Protein AF-A0A3A8JT58-F1 (afdb_monomer)

Secondary structure (DSSP, 8-state):
-HHHHHHHHHHHHHHHHHHTT--------S-HHHHHHHHHHHHHHTT-------SS-HHHHHHHHHHHHHHHS-HHHHHHHHHHHHHHHH-TT-----TT--HHHHHHHHHTSPPPTTS-HHHHHHHHHHHHHS--PPPPPP-

Foldseek 3Di:
DVVLVVVLVVVVVQVVCVVVVHDDDDDDDDDPVVVVVSVVVSCVVVVHDDDDDPDDPVVSVVVSVVVSCVVVDLVLVVLLVVQQVLVCVVPVVDRDDLAQDALVVLLVVLVPDDDRPPDDPVSNVVSSVSNSPDDRDHPDDDD

pLDDT: mean 82.98, std 10.64, range [29.56, 93.5]

Nearest PDB structures (foldseek):
  6reu-assembly1_P  TM=4.084E-01  e=9.290E+00  Polytomella sp. Pringsheim 198.80

Mean predicted aligned error: 9.13 Å

Structure (mmCIF, N/CA/C/O backbone):
data_AF-A0A3A8JT58-F1
#
_entry.id   AF-A0A3A8JT58-F1
#
loop_
_atom_site.group_PDB
_atom_site.id
_atom_site.type_symbol
_atom_site.label_atom_id
_atom_site.label_alt_id
_atom_site.label_comp_id
_atom_site.label_asym_id
_atom_site.label_entity_id
_atom_site.label_seq_id
_atom_site.pdbx_PDB_ins_code
_atom_site.Cartn_x
_atom_site.Cartn_y
_atom_site.Cartn_z
_atom_site.occupancy
_atom_site.B_iso_or_equiv
_atom_site.auth_seq_id
_atom_site.auth_comp_id
_atom_site.auth_asym_id
_atom_site.auth_atom_id
_atom_site.pdbx_PDB_model_num
ATOM 1 N N . MET A 1 1 ? 25.220 -11.031 -21.948 1.00 60.66 1 MET A N 1
ATOM 2 C CA . MET A 1 1 ? 25.732 -11.942 -20.892 1.00 60.66 1 MET A CA 1
ATOM 3 C C . MET A 1 1 ? 26.554 -11.193 -19.844 1.00 60.66 1 MET A C 1
ATOM 5 O O . MET A 1 1 ? 26.038 -11.021 -18.755 1.00 60.66 1 MET A O 1
ATOM 9 N N . ALA A 1 2 ? 27.770 -10.694 -20.124 1.00 68.75 2 ALA A N 1
ATOM 10 C CA . ALA A 1 2 ? 28.556 -9.965 -19.107 1.00 68.75 2 ALA A CA 1
ATOM 11 C C . ALA A 1 2 ? 27.937 -8.610 -18.689 1.00 68.75 2 ALA A C 1
ATOM 13 O O . ALA A 1 2 ? 27.949 -8.268 -17.509 1.00 68.75 2 ALA A O 1
ATOM 14 N N . GLY A 1 3 ? 27.344 -7.871 -19.637 1.00 75.19 3 GLY A N 1
ATOM 15 C CA . GLY A 1 3 ? 26.648 -6.604 -19.358 1.00 75.19 3 GLY A CA 1
ATOM 16 C C . GLY A 1 3 ? 25.407 -6.778 -18.476 1.00 75.19 3 GLY A C 1
ATOM 17 O O . GLY A 1 3 ? 25.242 -6.061 -17.496 1.00 75.19 3 GLY A O 1
ATOM 18 N N . ASP A 1 4 ? 24.582 -7.788 -18.758 1.00 79.69 4 ASP A N 1
ATOM 19 C CA . ASP A 1 4 ? 23.414 -8.146 -17.947 1.00 79.69 4 ASP A CA 1
ATOM 20 C C . ASP A 1 4 ? 23.760 -8.429 -16.482 1.00 79.69 4 ASP A C 1
ATOM 22 O O . ASP A 1 4 ? 23.027 -8.017 -15.588 1.00 79.69 4 ASP A O 1
ATOM 26 N N . VAL A 1 5 ? 24.859 -9.149 -16.232 1.00 83.44 5 VAL A N 1
ATOM 27 C CA . VAL A 1 5 ? 25.296 -9.494 -14.870 1.00 83.44 5 VAL A CA 1
ATOM 28 C C . VAL A 1 5 ? 25.694 -8.229 -14.113 1.00 83.44 5 VAL A C 1
ATOM 30 O O . VAL A 1 5 ? 25.220 -8.012 -13.002 1.00 83.44 5 VAL A O 1
ATOM 33 N N . ALA A 1 6 ? 26.467 -7.342 -14.746 1.00 86.06 6 ALA A N 1
ATOM 34 C CA . ALA A 1 6 ? 26.850 -6.067 -14.145 1.00 86.06 6 ALA A CA 1
ATOM 35 C C . ALA A 1 6 ? 25.635 -5.179 -13.813 1.00 86.06 6 ALA A C 1
ATOM 37 O O . ALA A 1 6 ? 25.618 -4.516 -12.775 1.00 86.06 6 ALA A O 1
ATOM 38 N N . LEU A 1 7 ? 24.601 -5.186 -14.662 1.00 86.44 7 LEU A N 1
ATOM 39 C CA . LEU A 1 7 ? 23.363 -4.445 -14.412 1.00 86.44 7 LEU A CA 1
ATOM 40 C C . LEU A 1 7 ? 22.545 -5.049 -13.259 1.00 86.44 7 LEU A C 1
ATOM 42 O O . LEU A 1 7 ? 22.047 -4.308 -12.412 1.00 86.44 7 LEU A O 1
ATOM 46 N N . LEU A 1 8 ? 22.450 -6.379 -13.169 1.00 87.81 8 LEU A N 1
ATOM 47 C CA . LEU A 1 8 ? 21.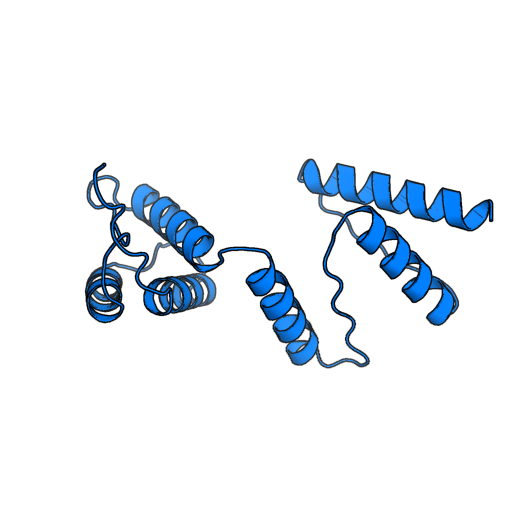803 -7.050 -12.036 1.00 87.81 8 LEU A CA 1
ATOM 48 C C . LEU A 1 8 ? 22.520 -6.758 -10.707 1.00 87.81 8 LEU A C 1
ATOM 50 O O . LEU A 1 8 ? 21.858 -6.491 -9.703 1.00 87.81 8 LEU A O 1
ATOM 54 N N . ASP A 1 9 ? 23.854 -6.736 -10.703 1.00 90.06 9 ASP A N 1
ATOM 55 C CA . ASP A 1 9 ? 24.652 -6.392 -9.520 1.00 90.06 9 ASP A CA 1
ATOM 56 C C . ASP A 1 9 ? 24.476 -4.918 -9.112 1.00 90.06 9 ASP A C 1
ATOM 58 O O . ASP A 1 9 ? 24.478 -4.576 -7.922 1.00 90.06 9 ASP A O 1
ATOM 62 N N . ALA A 1 10 ? 24.305 -4.020 -10.088 1.00 88.88 10 ALA A N 1
ATOM 63 C CA . ALA A 1 10 ? 23.993 -2.618 -9.826 1.00 88.88 10 ALA A CA 1
ATOM 64 C C . ALA A 1 10 ? 22.614 -2.465 -9.159 1.00 88.88 10 ALA A C 1
ATOM 66 O O . ALA A 1 10 ? 22.496 -1.737 -8.167 1.00 88.88 10 ALA A O 1
ATOM 67 N N . LEU A 1 11 ? 21.603 -3.202 -9.634 1.00 89.81 11 LEU A N 1
ATOM 68 C CA . LEU A 1 11 ? 20.273 -3.250 -9.016 1.00 89.81 11 LEU A CA 1
ATOM 69 C C . LEU A 1 11 ? 20.321 -3.837 -7.594 1.00 89.81 11 LEU A C 1
ATOM 71 O O . LEU A 1 11 ? 19.703 -3.291 -6.679 1.00 89.81 11 LEU A O 1
ATOM 75 N N . ASP A 1 12 ? 21.124 -4.878 -7.353 1.00 91.56 12 ASP A N 1
ATOM 76 C CA . ASP A 1 12 ? 21.323 -5.434 -6.004 1.00 91.56 12 ASP A CA 1
ATOM 77 C C . ASP A 1 12 ? 21.947 -4.418 -5.047 1.00 91.56 12 ASP A C 1
ATOM 79 O O . ASP A 1 12 ? 21.506 -4.253 -3.903 1.00 91.56 12 ASP A O 1
ATOM 83 N N . ARG A 1 13 ? 22.954 -3.682 -5.524 1.00 91.12 13 ARG A N 1
ATOM 84 C CA . ARG A 1 13 ? 23.577 -2.603 -4.757 1.00 91.12 13 ARG A CA 1
ATOM 85 C C . ARG A 1 13 ? 22.565 -1.509 -4.426 1.00 91.12 13 ARG A C 1
ATOM 87 O O . ARG A 1 13 ? 22.552 -1.027 -3.293 1.00 91.12 13 ARG A O 1
ATOM 94 N N . GLN A 1 14 ? 21.723 -1.124 -5.382 1.00 90.62 14 GLN A N 1
ATOM 95 C CA . GLN A 1 14 ? 20.672 -0.134 -5.162 1.00 90.62 14 GLN A CA 1
ATOM 96 C C . GLN A 1 14 ? 19.662 -0.621 -4.113 1.00 90.62 14 GLN A C 1
ATOM 98 O O . GLN A 1 14 ? 19.341 0.117 -3.180 1.00 90.62 14 GLN A O 1
ATOM 103 N N . ALA A 1 15 ? 19.194 -1.865 -4.218 1.00 89.88 15 ALA A N 1
ATOM 104 C CA . ALA A 1 15 ? 18.241 -2.432 -3.271 1.00 89.88 15 ALA A CA 1
ATOM 105 C C . ALA A 1 15 ? 18.810 -2.526 -1.851 1.00 89.88 15 ALA A C 1
ATOM 107 O O . ALA A 1 15 ? 18.096 -2.240 -0.888 1.00 89.88 15 ALA A O 1
ATOM 108 N N . ARG A 1 16 ? 20.100 -2.854 -1.707 1.00 91.81 16 ARG A N 1
ATOM 109 C CA . ARG A 1 16 ? 20.789 -2.816 -0.410 1.00 91.81 16 ARG A CA 1
ATOM 110 C C . ARG A 1 16 ? 20.794 -1.407 0.184 1.00 91.81 16 ARG A C 1
ATOM 112 O O . ARG A 1 16 ? 20.356 -1.233 1.315 1.00 91.81 16 ARG A O 1
ATOM 119 N N . ARG A 1 17 ? 21.180 -0.396 -0.599 1.00 93.00 17 ARG A N 1
ATOM 120 C CA . ARG A 1 17 ? 21.171 1.008 -0.147 1.00 93.00 17 ARG A CA 1
ATOM 121 C C . ARG A 1 17 ? 19.777 1.476 0.270 1.00 93.00 17 ARG A C 1
ATOM 123 O O . ARG A 1 17 ? 19.636 2.168 1.272 1.00 93.00 17 ARG A O 1
ATOM 130 N N . ARG A 1 18 ? 18.733 1.058 -0.452 1.00 89.31 18 ARG A N 1
ATOM 131 C CA . ARG A 1 18 ? 17.344 1.362 -0.080 1.00 89.31 18 ARG A CA 1
ATOM 132 C C . ARG A 1 18 ? 16.969 0.764 1.277 1.00 89.31 18 ARG A C 1
ATOM 134 O O . ARG A 1 18 ? 16.328 1.441 2.072 1.00 89.31 18 ARG A O 1
ATOM 141 N N . LYS A 1 19 ? 17.383 -0.477 1.560 1.00 88.94 19 LYS A N 1
ATOM 142 C CA . LYS A 1 19 ? 17.174 -1.120 2.874 1.00 88.94 19 LYS A CA 1
ATOM 143 C C . LYS A 1 19 ? 17.907 -0.392 4.005 1.00 88.94 19 LYS A C 1
ATOM 145 O O . LYS A 1 19 ? 17.418 -0.380 5.125 1.00 88.94 19 LYS A O 1
ATOM 150 N N . GLU A 1 20 ? 19.028 0.254 3.701 1.00 93.50 20 GLU A N 1
ATOM 151 C CA . GLU A 1 20 ? 19.789 1.102 4.631 1.00 93.50 20 GLU A CA 1
ATOM 152 C C . GLU A 1 20 ? 19.166 2.503 4.821 1.00 93.50 20 GLU A C 1
ATOM 154 O O . GLU A 1 20 ? 19.743 3.351 5.495 1.00 93.50 20 GLU A O 1
ATOM 159 N N . GLY A 1 21 ? 17.995 2.776 4.230 1.00 87.94 21 GLY A N 1
ATOM 160 C CA . GLY A 1 21 ? 17.315 4.071 4.330 1.00 87.94 21 GLY A CA 1
ATOM 161 C C . GLY A 1 21 ? 17.896 5.154 3.418 1.00 87.94 21 GLY A C 1
ATOM 162 O O . GLY A 1 21 ? 17.521 6.320 3.525 1.00 87.94 21 GLY A O 1
ATOM 163 N N . ILE A 1 22 ? 18.796 4.794 2.500 1.00 87.56 22 ILE A N 1
ATOM 164 C CA . ILE A 1 22 ? 19.375 5.732 1.542 1.00 87.56 22 ILE A CA 1
ATOM 165 C C . ILE A 1 22 ? 18.391 5.913 0.382 1.00 87.56 22 ILE A C 1
ATOM 167 O O . ILE A 1 22 ? 18.017 4.947 -0.292 1.00 87.56 22 ILE A O 1
ATOM 171 N N . ALA A 1 23 ? 17.995 7.161 0.120 1.00 83.19 23 ALA A N 1
ATOM 172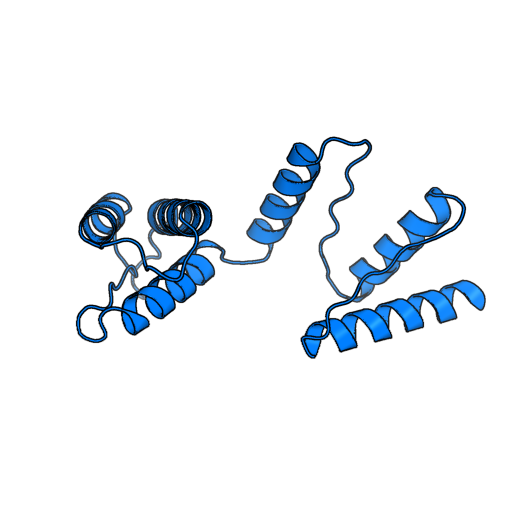 C CA . ALA A 1 23 ? 17.181 7.504 -1.042 1.00 83.19 23 ALA A CA 1
ATOM 173 C C . ALA A 1 23 ? 17.896 7.066 -2.332 1.00 83.19 23 ALA A C 1
ATOM 175 O O . ALA A 1 23 ? 19.063 7.389 -2.559 1.00 83.19 23 ALA A O 1
ATOM 176 N N . THR A 1 24 ? 17.205 6.293 -3.169 1.00 85.81 24 THR A N 1
ATOM 177 C CA . THR A 1 24 ? 17.770 5.718 -4.395 1.00 85.81 24 THR A CA 1
ATOM 178 C C . THR A 1 24 ? 16.828 5.938 -5.569 1.00 85.81 24 THR A C 1
ATOM 180 O O . THR A 1 24 ? 15.646 5.618 -5.485 1.00 85.81 24 THR A O 1
ATOM 183 N N . LEU A 1 25 ? 17.379 6.414 -6.684 1.00 83.25 25 LEU A N 1
ATOM 184 C CA . LEU A 1 25 ? 16.726 6.474 -7.989 1.00 83.25 25 LEU A CA 1
ATOM 185 C C . LEU A 1 25 ? 17.504 5.568 -8.945 1.00 83.25 25 LEU A C 1
ATOM 187 O O . LEU A 1 25 ? 18.735 5.518 -8.890 1.00 83.25 25 LEU A O 1
ATOM 191 N N . SER A 1 26 ? 16.809 4.827 -9.800 1.00 82.12 26 SER A N 1
ATOM 192 C CA . SER A 1 26 ? 17.453 4.131 -10.912 1.00 82.12 26 SER A CA 1
ATOM 193 C C . SER A 1 26 ? 16.666 4.343 -12.178 1.00 82.12 26 SER A C 1
ATOM 195 O O . SER A 1 26 ? 15.442 4.274 -12.174 1.00 82.12 26 SER A O 1
ATOM 197 N N . VAL A 1 27 ? 17.416 4.647 -13.226 1.00 81.19 27 VAL A N 1
ATOM 198 C CA . VAL A 1 27 ? 16.931 4.937 -14.564 1.00 81.19 27 VAL A CA 1
ATOM 199 C C . VAL A 1 27 ? 17.622 3.938 -15.472 1.00 81.19 27 VAL A C 1
ATOM 201 O O . VAL A 1 27 ? 18.835 3.747 -15.359 1.00 81.19 27 VAL A O 1
ATOM 204 N N . LEU A 1 28 ? 16.850 3.272 -16.323 1.00 77.12 28 LEU A N 1
ATOM 205 C CA . LEU A 1 28 ? 17.414 2.510 -17.423 1.00 77.12 28 LEU A CA 1
ATOM 206 C C . LEU A 1 28 ? 17.429 3.384 -18.666 1.00 77.12 28 LEU A C 1
ATOM 208 O O . LEU A 1 28 ? 16.450 4.059 -18.971 1.00 77.12 28 LEU A O 1
ATOM 212 N N . GLU A 1 29 ? 18.549 3.341 -19.369 1.00 80.31 29 GLU A N 1
ATOM 213 C CA . GLU A 1 29 ? 18.737 4.006 -20.646 1.00 80.31 29 GLU A CA 1
ATOM 214 C C . GLU A 1 29 ? 19.032 2.935 -21.698 1.00 80.31 29 GLU A C 1
ATOM 216 O O . GLU A 1 29 ? 19.916 2.097 -21.506 1.00 80.31 29 GLU A O 1
ATOM 221 N N . GLY A 1 30 ? 18.263 2.931 -22.787 1.00 79.69 30 GLY A N 1
ATOM 222 C CA . GLY A 1 30 ? 18.385 1.951 -23.863 1.00 79.69 30 GLY A CA 1
ATOM 223 C C . GLY A 1 30 ? 17.033 1.543 -24.455 1.00 79.69 30 GLY A C 1
ATOM 224 O O . GLY A 1 30 ? 16.017 2.174 -24.163 1.00 79.69 30 GLY A O 1
ATOM 225 N N . PRO A 1 31 ? 17.007 0.494 -25.297 1.00 79.50 31 PRO A N 1
ATOM 226 C CA . PRO A 1 31 ? 15.766 -0.062 -25.830 1.00 79.50 31 PRO A CA 1
ATOM 227 C C . PRO A 1 31 ? 14.840 -0.513 -24.692 1.00 79.50 31 PRO A C 1
ATOM 229 O O . PRO A 1 31 ? 15.281 -1.270 -23.824 1.00 79.50 31 PRO A O 1
ATOM 232 N N . ALA A 1 32 ? 13.580 -0.066 -24.713 1.00 72.06 32 ALA A N 1
ATOM 233 C CA . ALA A 1 32 ? 12.595 -0.331 -23.657 1.00 72.06 32 ALA A CA 1
ATOM 234 C C . ALA A 1 32 ? 12.489 -1.832 -23.327 1.00 72.06 32 ALA A C 1
ATOM 236 O O . ALA A 1 32 ? 12.721 -2.229 -22.185 1.00 72.06 32 ALA A O 1
ATOM 237 N N . ASP A 1 33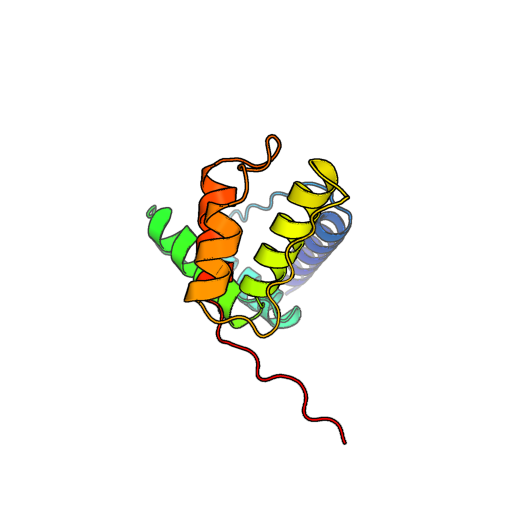 ? 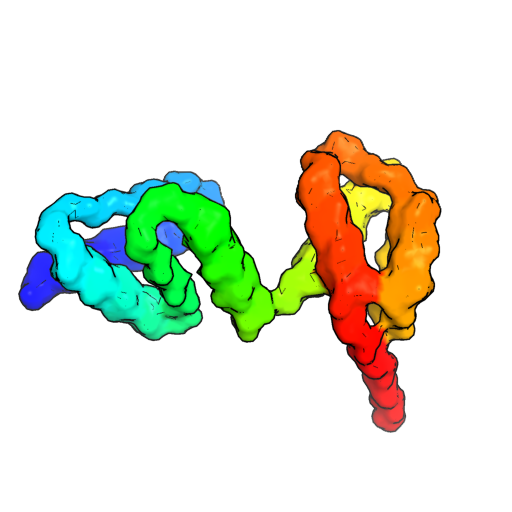12.331 -2.668 -24.357 1.00 79.19 33 ASP A N 1
ATOM 238 C CA . ASP A 1 33 ? 12.162 -4.121 -24.230 1.00 79.19 33 ASP A CA 1
ATOM 239 C C . ASP A 1 33 ? 13.301 -4.803 -23.446 1.00 79.19 33 ASP A C 1
ATOM 241 O O . ASP A 1 33 ? 13.087 -5.747 -22.682 1.00 79.19 33 ASP A O 1
ATOM 245 N N . ALA A 1 34 ? 14.538 -4.320 -23.609 1.00 79.50 34 ALA A N 1
ATOM 246 C CA . ALA A 1 34 ? 15.698 -4.869 -22.910 1.00 79.50 34 ALA A CA 1
ATOM 247 C C . ALA A 1 34 ? 15.704 -4.486 -21.422 1.00 79.50 34 ALA A C 1
ATOM 249 O O . ALA A 1 34 ? 16.151 -5.269 -20.576 1.00 79.50 34 ALA A O 1
ATOM 250 N N . GLY A 1 35 ? 15.207 -3.291 -21.098 1.00 79.69 35 GLY A N 1
ATOM 251 C CA . GLY A 1 35 ? 15.094 -2.816 -19.727 1.00 79.69 35 GLY A CA 1
ATOM 252 C C . GLY A 1 35 ? 14.002 -3.536 -18.942 1.00 79.69 35 GLY A C 1
ATOM 253 O O . GLY A 1 35 ? 14.246 -3.961 -17.809 1.00 79.69 35 GLY A O 1
ATOM 254 N N . ASP A 1 36 ? 12.848 -3.755 -19.566 1.00 81.12 36 ASP A N 1
ATOM 255 C CA . ASP A 1 36 ? 11.708 -4.427 -18.937 1.00 81.12 36 ASP A CA 1
ATOM 256 C C . ASP A 1 36 ? 12.055 -5.873 -18.568 1.00 81.12 36 ASP A C 1
ATOM 258 O O . ASP A 1 36 ? 11.873 -6.304 -17.424 1.00 81.12 36 ASP A O 1
ATOM 262 N N . MET A 1 37 ? 12.688 -6.606 -19.492 1.00 85.00 37 MET A N 1
ATOM 263 C CA . MET A 1 37 ? 13.164 -7.968 -19.235 1.00 85.00 37 MET A CA 1
ATOM 264 C C . MET A 1 37 ? 14.184 -8.038 -18.090 1.00 85.00 37 MET A C 1
ATOM 266 O O . MET A 1 37 ? 14.178 -8.994 -17.304 1.00 85.00 37 MET A O 1
ATOM 270 N N . LEU A 1 38 ? 15.077 -7.050 -17.986 1.00 87.06 38 LEU A N 1
ATOM 271 C CA . LEU A 1 38 ? 16.080 -6.989 -16.926 1.00 87.06 38 LEU A CA 1
ATOM 272 C C . LEU A 1 38 ? 15.429 -6.774 -15.551 1.00 87.06 38 LEU A C 1
ATOM 274 O O . LEU A 1 38 ? 15.759 -7.504 -14.610 1.00 87.06 38 LEU A O 1
ATOM 278 N N . TRP A 1 39 ? 14.501 -5.817 -15.430 1.00 86.75 39 TRP A N 1
ATOM 279 C CA . TRP A 1 39 ? 13.773 -5.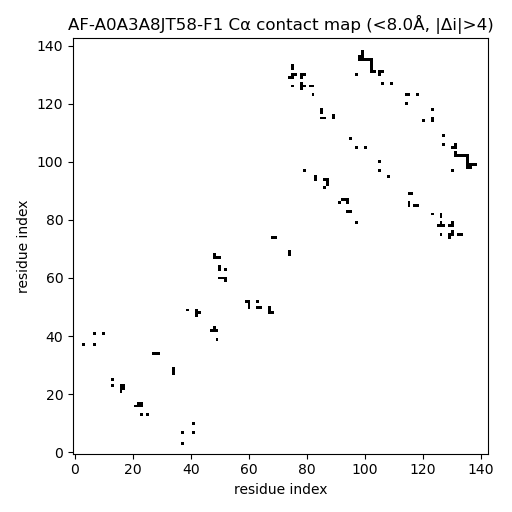559 -14.182 1.00 86.75 39 TRP A CA 1
ATOM 280 C C . TRP A 1 39 ? 12.902 -6.736 -13.775 1.00 86.75 39 TRP A C 1
ATOM 282 O O . TRP A 1 39 ? 12.939 -7.128 -12.609 1.00 86.75 39 TRP A O 1
ATOM 292 N N . ALA A 1 40 ? 12.173 -7.336 -14.718 1.00 86.81 40 ALA A N 1
ATOM 293 C CA . ALA A 1 40 ? 11.343 -8.504 -14.450 1.00 86.81 40 ALA A CA 1
ATOM 294 C C . ALA A 1 40 ? 12.185 -9.669 -13.903 1.00 86.81 40 ALA A C 1
ATOM 296 O O . ALA A 1 40 ? 11.851 -10.251 -12.870 1.00 86.81 40 ALA A O 1
ATOM 297 N N . ARG A 1 41 ? 13.336 -9.959 -14.530 1.00 89.00 41 ARG A N 1
ATOM 298 C CA . ARG A 1 41 ? 14.296 -10.968 -14.046 1.00 89.00 41 ARG A CA 1
ATOM 299 C C . ARG A 1 41 ? 14.821 -10.649 -12.649 1.00 89.00 41 ARG A C 1
ATOM 301 O O . ARG A 1 41 ? 14.887 -11.536 -11.797 1.00 89.00 41 ARG A O 1
ATOM 308 N N . TRP A 1 42 ? 15.233 -9.404 -12.421 1.00 91.44 42 TRP A N 1
ATOM 309 C CA . TRP A 1 42 ? 15.762 -8.982 -11.129 1.00 91.44 42 TRP A CA 1
ATOM 310 C C . TRP A 1 42 ? 14.702 -9.098 -10.027 1.00 91.44 42 TRP A C 1
ATOM 312 O O . TRP A 1 42 ? 14.967 -9.684 -8.979 1.00 91.44 42 TRP A O 1
ATOM 322 N N . ALA A 1 43 ? 13.489 -8.609 -10.280 1.00 89.56 43 ALA A N 1
ATOM 323 C CA . ALA A 1 43 ? 12.382 -8.656 -9.338 1.00 89.56 43 ALA A CA 1
ATOM 324 C C . ALA A 1 43 ? 11.963 -10.093 -9.011 1.00 89.56 43 ALA A C 1
ATOM 326 O O . ALA A 1 43 ? 11.822 -10.426 -7.835 1.00 89.56 43 ALA A O 1
ATOM 327 N N . ALA A 1 44 ? 11.868 -10.966 -10.021 1.00 88.50 44 ALA A N 1
ATOM 328 C CA . ALA A 1 44 ? 11.581 -12.385 -9.828 1.00 88.50 44 ALA A CA 1
ATOM 329 C C . ALA A 1 44 ? 12.619 -13.060 -8.914 1.00 88.50 44 ALA A C 1
ATOM 331 O O . ALA A 1 44 ? 12.248 -13.787 -7.994 1.00 88.50 44 ALA A O 1
ATOM 332 N N . ARG A 1 45 ? 13.916 -12.761 -9.096 1.00 90.56 45 ARG A N 1
ATOM 333 C CA . ARG A 1 45 ? 14.998 -13.281 -8.238 1.00 90.56 45 ARG A CA 1
ATOM 334 C C . ARG A 1 45 ? 14.855 -12.860 -6.771 1.00 90.56 45 ARG A C 1
ATOM 336 O O . ARG A 1 45 ? 15.281 -13.596 -5.887 1.00 90.56 45 ARG A O 1
ATOM 343 N N . HIS A 1 46 ? 14.268 -11.693 -6.512 1.00 87.38 46 HIS A N 1
ATOM 344 C CA . HIS A 1 46 ? 14.061 -11.151 -5.164 1.00 87.38 46 HIS A CA 1
ATOM 345 C C . HIS A 1 46 ? 12.647 -11.376 -4.614 1.00 87.38 46 HIS A C 1
ATOM 347 O O . HIS A 1 46 ? 12.338 -10.876 -3.534 1.00 87.38 46 HIS A O 1
ATOM 353 N N . GLY A 1 47 ? 11.787 -12.107 -5.334 1.00 85.19 47 GLY A N 1
ATOM 354 C CA . GLY A 1 47 ? 10.393 -12.327 -4.938 1.00 85.19 47 GLY A CA 1
ATOM 355 C C . GLY A 1 47 ? 9.577 -11.033 -4.852 1.00 85.19 47 GLY A C 1
ATOM 356 O O . GLY A 1 47 ? 8.670 -10.926 -4.030 1.00 85.19 47 GLY A O 1
ATOM 357 N N . LEU A 1 48 ? 9.929 -10.024 -5.652 1.00 84.06 48 LEU A N 1
ATOM 358 C CA . LEU A 1 48 ? 9.257 -8.729 -5.667 1.00 84.06 48 LEU A CA 1
ATOM 359 C C . LEU A 1 48 ? 8.121 -8.730 -6.691 1.00 84.06 48 LEU A C 1
ATOM 361 O O . LEU A 1 48 ? 8.293 -9.181 -7.822 1.00 84.06 48 LEU A O 1
ATOM 365 N N . ALA A 1 49 ? 6.977 -8.165 -6.306 1.00 81.50 49 ALA A N 1
ATOM 366 C CA . ALA A 1 49 ? 5.901 -7.874 -7.242 1.00 81.50 49 ALA A CA 1
ATOM 367 C C . ALA A 1 49 ? 6.284 -6.674 -8.122 1.00 81.50 49 ALA A C 1
ATOM 369 O O . ALA A 1 49 ? 6.731 -5.642 -7.614 1.00 81.50 49 ALA A O 1
ATOM 370 N N . VAL A 1 50 ? 6.084 -6.809 -9.432 1.00 81.81 50 VAL A N 1
ATOM 371 C CA . VAL A 1 50 ? 6.265 -5.732 -10.413 1.00 81.81 50 VAL A CA 1
ATOM 372 C C . VAL A 1 50 ? 4.898 -5.330 -10.934 1.00 81.81 50 VAL A C 1
ATOM 374 O O . VAL A 1 50 ? 4.075 -6.185 -11.254 1.00 81.81 50 VAL A O 1
ATOM 377 N N . VAL A 1 51 ? 4.665 -4.025 -11.010 1.00 81.50 51 VAL A N 1
ATOM 378 C CA . VAL A 1 51 ? 3.500 -3.455 -11.678 1.00 81.50 51 VAL A CA 1
ATOM 379 C C . VAL A 1 51 ? 4.024 -2.653 -12.849 1.00 81.50 51 VAL A C 1
ATOM 381 O O . VAL A 1 51 ? 4.703 -1.647 -12.658 1.00 81.50 51 VAL A O 1
ATOM 384 N N . GLU A 1 52 ? 3.724 -3.134 -14.044 1.00 78.94 52 GLU A N 1
ATOM 385 C CA . GLU A 1 52 ? 4.005 -2.436 -15.286 1.00 78.94 52 GLU A CA 1
ATOM 386 C C . GLU A 1 52 ? 2.746 -1.681 -15.705 1.00 78.94 52 GLU A C 1
ATOM 388 O O . GLU A 1 52 ? 1.651 -2.247 -15.730 1.00 78.94 52 GLU A O 1
ATOM 393 N N . VAL A 1 53 ? 2.893 -0.392 -15.996 1.00 77.75 53 VAL A N 1
ATOM 394 C CA . VAL A 1 53 ? 1.821 0.425 -16.561 1.00 77.75 53 VAL A CA 1
ATOM 395 C C . VAL A 1 53 ? 2.369 1.120 -17.789 1.00 77.75 53 VAL A C 1
ATOM 397 O O . VAL A 1 53 ? 3.336 1.872 -17.708 1.00 77.75 53 VAL A O 1
ATOM 400 N N . SER A 1 54 ? 1.747 0.849 -18.932 1.00 72.19 54 SER A N 1
ATOM 401 C CA . SER A 1 54 ? 2.063 1.502 -20.195 1.00 72.19 54 SER A CA 1
ATOM 402 C C . SER A 1 54 ? 1.363 2.862 -20.277 1.00 72.19 54 SER A C 1
ATOM 404 O O . SER A 1 54 ? 0.139 2.928 -20.143 1.00 72.19 54 SER A O 1
ATOM 406 N N . GLY A 1 55 ? 2.117 3.926 -20.562 1.00 71.06 55 GLY A N 1
ATOM 407 C CA . GLY A 1 55 ? 1.593 5.285 -20.750 1.00 71.06 55 GLY A CA 1
ATOM 408 C C . GLY A 1 55 ? 1.747 6.195 -19.527 1.00 71.06 55 GLY A C 1
ATOM 409 O O . GLY A 1 55 ? 2.338 5.823 -18.519 1.00 71.06 55 GLY A O 1
ATOM 410 N N . GLU A 1 56 ? 1.223 7.417 -19.627 1.00 78.44 56 GLU A N 1
ATOM 411 C CA . GLU A 1 56 ? 1.407 8.479 -18.620 1.00 78.44 56 GLU A CA 1
ATOM 412 C C . GLU A 1 56 ? 0.295 8.522 -17.550 1.00 78.44 56 GLU A C 1
ATOM 414 O O . GLU A 1 56 ? 0.189 9.488 -16.793 1.00 78.44 56 GLU A O 1
ATOM 419 N N . ASP A 1 57 ? -0.549 7.485 -17.453 1.00 84.50 57 ASP A N 1
ATOM 420 C CA . ASP A 1 57 ? -1.604 7.427 -16.435 1.00 84.50 57 ASP A CA 1
ATOM 421 C C . ASP A 1 57 ? -1.031 7.056 -15.057 1.00 84.50 57 ASP A C 1
ATOM 423 O O . ASP A 1 57 ? -0.987 5.897 -14.628 1.00 84.50 57 ASP A O 1
ATOM 427 N N . LEU A 1 58 ? -0.609 8.093 -14.334 1.00 82.00 58 LEU A N 1
ATOM 428 C CA . LEU A 1 58 ? -0.097 7.990 -12.970 1.00 82.00 58 LEU A CA 1
ATOM 429 C C . LEU A 1 58 ? -1.121 7.402 -11.987 1.00 82.00 58 LEU A C 1
ATOM 431 O O . LEU A 1 58 ? -0.723 6.789 -10.995 1.00 82.00 58 LEU A O 1
ATOM 435 N N . ASN A 1 59 ? -2.425 7.566 -12.236 1.00 84.31 59 ASN A N 1
ATOM 436 C CA . ASN A 1 59 ? -3.462 7.016 -11.366 1.00 84.31 59 ASN A CA 1
ATOM 437 C C . ASN A 1 59 ? -3.542 5.496 -11.538 1.00 84.31 59 ASN A C 1
ATOM 439 O O . ASN A 1 59 ? -3.495 4.760 -10.550 1.00 84.31 59 ASN A O 1
ATOM 443 N N . ALA A 1 60 ? -3.552 5.017 -12.783 1.00 83.94 60 ALA A N 1
ATOM 444 C CA . ALA A 1 60 ? -3.481 3.589 -13.074 1.00 83.94 60 ALA A CA 1
ATOM 445 C C . ALA A 1 60 ? -2.220 2.943 -12.470 1.00 83.94 60 ALA A C 1
ATOM 447 O O . ALA A 1 60 ? -2.316 1.883 -11.845 1.00 83.94 60 ALA A O 1
ATOM 448 N N . ALA A 1 61 ? -1.063 3.612 -12.571 1.00 84.12 61 ALA A N 1
ATOM 449 C CA . ALA A 1 61 ? 0.187 3.167 -11.951 1.00 84.12 61 ALA A CA 1
ATOM 450 C C . ALA A 1 61 ? 0.093 3.077 -10.423 1.00 84.12 61 ALA A C 1
ATOM 452 O O . ALA A 1 61 ? 0.409 2.036 -9.840 1.00 84.12 61 ALA A O 1
ATOM 453 N N . ALA A 1 62 ? -0.400 4.131 -9.767 1.00 84.50 62 ALA A N 1
ATOM 454 C CA . ALA A 1 62 ? -0.571 4.155 -8.318 1.00 84.50 62 ALA A CA 1
ATOM 455 C C . ALA A 1 62 ? -1.551 3.073 -7.832 1.00 84.50 62 ALA A C 1
ATOM 457 O O . ALA A 1 62 ? -1.284 2.392 -6.839 1.00 84.50 62 ALA A O 1
ATOM 458 N N . LEU A 1 63 ? -2.664 2.875 -8.542 1.00 85.31 63 LEU A N 1
ATOM 459 C CA . LEU A 1 63 ? -3.679 1.883 -8.193 1.00 85.31 63 LEU A CA 1
ATOM 460 C C . LEU A 1 63 ? -3.169 0.449 -8.386 1.00 85.31 63 LEU A C 1
ATOM 462 O O . LEU A 1 63 ? -3.402 -0.409 -7.533 1.00 85.31 63 LEU A O 1
ATOM 466 N N . GLY A 1 64 ? -2.462 0.186 -9.488 1.00 87.12 64 GLY A N 1
ATOM 467 C CA . GLY A 1 64 ? -1.816 -1.101 -9.737 1.00 87.12 64 GLY A CA 1
ATOM 468 C C . GLY A 1 64 ? -0.797 -1.426 -8.646 1.00 87.12 64 GLY A C 1
ATOM 469 O O . GLY A 1 64 ? -0.852 -2.506 -8.053 1.00 87.12 64 GLY A O 1
ATOM 470 N N . TRP A 1 65 ? 0.062 -0.461 -8.307 1.00 86.56 65 TRP A N 1
ATOM 471 C CA . TRP A 1 65 ? 1.029 -0.584 -7.218 1.00 86.56 65 TRP A CA 1
ATOM 472 C C . TRP A 1 65 ? 0.355 -0.873 -5.871 1.00 86.56 65 TRP A C 1
ATOM 474 O O . TRP A 1 65 ? 0.744 -1.817 -5.181 1.00 86.56 65 TRP A O 1
ATOM 484 N N . ALA A 1 66 ? -0.698 -0.130 -5.518 1.00 85.19 66 ALA A N 1
ATOM 485 C CA . ALA A 1 66 ? -1.431 -0.331 -4.270 1.00 85.19 66 ALA A CA 1
ATOM 486 C C . ALA A 1 66 ? -2.057 -1.735 -4.180 1.00 85.19 66 ALA A C 1
ATOM 488 O O . ALA A 1 66 ? -1.998 -2.371 -3.127 1.00 85.19 66 ALA A O 1
ATOM 489 N N . ARG A 1 67 ? -2.610 -2.252 -5.286 1.00 86.25 67 ARG A N 1
ATOM 490 C CA . ARG A 1 67 ? -3.166 -3.616 -5.353 1.00 86.25 67 ARG A CA 1
ATOM 491 C C . ARG A 1 67 ? -2.092 -4.687 -5.190 1.00 86.25 67 ARG A C 1
ATOM 493 O O . ARG A 1 67 ? -2.290 -5.622 -4.421 1.00 86.25 67 ARG A O 1
ATOM 500 N N . ALA A 1 68 ? -0.959 -4.543 -5.878 1.00 86.75 68 ALA A N 1
ATOM 501 C CA . ALA A 1 68 ? 0.158 -5.475 -5.743 1.00 86.75 68 ALA A CA 1
ATOM 502 C C . ALA A 1 68 ? 0.706 -5.494 -4.309 1.00 86.75 68 ALA A C 1
ATOM 504 O O . ALA A 1 68 ? 0.997 -6.561 -3.770 1.00 86.75 68 ALA A O 1
ATOM 505 N N . LEU A 1 69 ? 0.779 -4.328 -3.661 1.00 86.44 69 LEU A N 1
ATOM 506 C CA . LEU A 1 69 ? 1.186 -4.228 -2.264 1.00 86.44 69 LEU A CA 1
ATOM 507 C C . LEU A 1 69 ? 0.177 -4.913 -1.327 1.00 86.44 69 LEU A C 1
ATOM 509 O O . LEU A 1 69 ? 0.586 -5.670 -0.451 1.00 86.44 69 LEU A O 1
ATOM 513 N N . ALA A 1 70 ? -1.125 -4.704 -1.543 1.00 86.19 70 ALA A N 1
ATOM 514 C CA . ALA A 1 70 ? -2.189 -5.325 -0.750 1.00 86.19 70 ALA A CA 1
ATOM 515 C C . ALA A 1 70 ? -2.226 -6.859 -0.866 1.00 86.19 70 ALA A C 1
ATOM 517 O O . ALA A 1 70 ? -2.648 -7.533 0.069 1.00 86.19 70 ALA A O 1
ATOM 518 N N . ALA A 1 71 ? -1.771 -7.423 -1.989 1.00 86.69 71 ALA A N 1
ATOM 519 C CA . ALA A 1 71 ? -1.724 -8.871 -2.189 1.00 86.69 71 ALA A CA 1
ATOM 520 C C . ALA A 1 71 ? -0.634 -9.563 -1.351 1.00 86.69 71 ALA A C 1
ATOM 522 O O . ALA A 1 71 ? -0.782 -10.729 -0.991 1.00 86.69 71 ALA A O 1
ATOM 523 N N . GLY A 1 72 ? 0.464 -8.861 -1.053 1.00 84.25 72 GLY A N 1
ATOM 524 C CA . GLY A 1 72 ? 1.608 -9.413 -0.319 1.00 84.25 72 GLY A CA 1
ATOM 525 C C . GLY A 1 72 ? 1.747 -8.918 1.121 1.00 84.25 72 GLY A C 1
ATOM 526 O O . GLY A 1 72 ? 2.634 -9.382 1.837 1.00 84.25 72 GLY A O 1
ATOM 527 N N . ARG A 1 73 ? 0.925 -7.952 1.547 1.00 86.44 73 ARG A N 1
ATOM 528 C CA . ARG A 1 73 ? 1.087 -7.261 2.826 1.00 86.44 73 ARG A CA 1
ATOM 529 C C . ARG A 1 73 ? -0.258 -6.908 3.448 1.00 86.44 73 ARG A C 1
ATOM 531 O O . ARG A 1 73 ? -1.170 -6.442 2.773 1.00 86.44 73 ARG A O 1
ATOM 538 N N . ASP A 1 74 ? -0.352 -7.075 4.763 1.00 88.62 74 ASP A N 1
ATOM 539 C CA . ASP A 1 74 ? -1.521 -6.668 5.537 1.00 88.62 74 ASP A CA 1
ATOM 540 C C . ASP A 1 74 ? -1.521 -5.147 5.761 1.00 88.62 74 ASP A C 1
ATOM 542 O O . ASP A 1 74 ? -1.083 -4.635 6.793 1.00 88.62 74 ASP A O 1
ATOM 546 N N . LEU A 1 75 ? -2.041 -4.419 4.771 1.00 88.75 75 LEU A N 1
ATOM 547 C CA . LEU A 1 75 ? -2.135 -2.957 4.819 1.00 88.75 75 LEU A CA 1
ATOM 548 C C . LEU A 1 75 ? -3.023 -2.452 5.959 1.00 88.75 75 LEU A C 1
ATOM 550 O O . LEU A 1 75 ? -2.827 -1.338 6.443 1.00 88.75 75 LEU A O 1
ATOM 554 N N . GLY A 1 76 ? -3.988 -3.260 6.408 1.00 89.44 76 GLY A N 1
ATOM 555 C CA . GLY A 1 76 ? -4.793 -2.942 7.582 1.00 89.44 76 GLY A CA 1
ATOM 556 C C . GLY A 1 76 ? -3.945 -2.927 8.853 1.00 89.44 76 GLY A C 1
ATOM 557 O O . GLY A 1 76 ? -4.137 -2.058 9.699 1.00 89.44 76 GLY A O 1
ATOM 558 N N . ALA A 1 77 ? -2.997 -3.860 8.983 1.00 87.38 77 ALA A N 1
ATOM 559 C CA . ALA A 1 77 ? -2.120 -3.962 10.153 1.00 87.38 77 ALA A CA 1
ATOM 560 C C . ALA A 1 77 ? -1.106 -2.821 10.157 1.00 87.38 77 ALA A C 1
ATOM 562 O O . ALA A 1 77 ? -0.865 -2.213 11.197 1.00 87.38 77 ALA A O 1
ATOM 563 N N . ASP A 1 78 ? -0.559 -2.484 8.988 1.00 90.12 78 ASP A N 1
ATOM 564 C CA . ASP A 1 78 ? 0.324 -1.327 8.842 1.00 90.12 78 ASP A CA 1
ATOM 565 C C . ASP A 1 78 ? -0.399 -0.018 9.179 1.00 90.12 78 ASP A C 1
ATOM 567 O O . ASP A 1 78 ? 0.146 0.834 9.885 1.00 90.12 78 ASP A O 1
ATOM 571 N N . ALA A 1 79 ? -1.639 0.139 8.703 1.00 91.25 79 ALA A N 1
ATOM 572 C CA . ALA A 1 79 ? -2.468 1.298 9.003 1.00 91.25 79 ALA A CA 1
ATOM 573 C C . ALA A 1 79 ? -2.759 1.412 10.503 1.00 91.25 79 ALA A C 1
ATOM 575 O O . ALA A 1 79 ? -2.638 2.502 11.063 1.00 91.25 79 ALA A O 1
ATOM 576 N N . GLU A 1 80 ? -3.097 0.302 11.162 1.00 89.75 80 GLU A N 1
ATOM 577 C CA . GLU A 1 80 ? -3.296 0.243 12.611 1.00 89.75 80 GLU A CA 1
ATOM 578 C C . GLU A 1 80 ? -2.014 0.585 13.377 1.00 89.75 80 GLU A C 1
ATOM 580 O O . GLU A 1 80 ? -2.066 1.403 14.296 1.00 89.75 80 GLU A O 1
ATOM 585 N N . ALA A 1 81 ? -0.860 0.045 12.981 1.00 89.44 81 ALA A N 1
ATOM 586 C CA . ALA A 1 81 ? 0.425 0.350 13.606 1.00 89.44 81 ALA A CA 1
ATOM 587 C C . ALA A 1 81 ? 0.789 1.839 13.468 1.00 89.44 81 ALA A C 1
ATOM 589 O O . ALA A 1 81 ? 1.175 2.476 14.451 1.00 89.44 81 ALA A O 1
ATOM 590 N N . LEU A 1 82 ? 0.611 2.420 12.276 1.00 89.38 82 LEU A N 1
ATOM 591 C CA . LEU A 1 82 ? 0.880 3.836 12.019 1.00 89.38 82 LEU A CA 1
ATOM 592 C C . LEU A 1 82 ? -0.085 4.753 12.780 1.00 89.38 82 LEU A C 1
ATOM 594 O O . LEU A 1 82 ? 0.348 5.747 13.371 1.00 89.38 82 LEU A O 1
ATOM 598 N N . ALA A 1 83 ? -1.378 4.420 12.791 1.00 87.00 83 ALA A N 1
ATOM 599 C CA . ALA A 1 83 ? -2.396 5.139 13.548 1.00 87.00 83 ALA A CA 1
ATOM 600 C C . ALA A 1 83 ? -2.072 5.116 15.044 1.00 87.00 83 ALA A C 1
ATOM 602 O O . ALA A 1 83 ?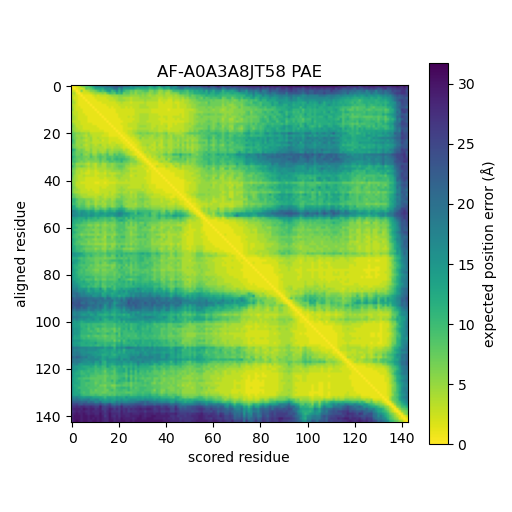 -2.004 6.161 15.684 1.00 87.00 83 ALA A O 1
ATOM 603 N N . THR A 1 84 ? -1.796 3.928 15.575 1.00 86.75 84 THR A N 1
ATOM 604 C CA . THR A 1 84 ? -1.446 3.689 16.975 1.00 86.75 84 THR A CA 1
ATOM 605 C C . THR A 1 84 ? -0.189 4.453 17.384 1.00 86.75 84 THR A C 1
ATOM 607 O O . THR A 1 84 ? -0.208 5.155 18.391 1.00 86.75 84 THR A O 1
ATOM 610 N N . PHE A 1 85 ? 0.880 4.391 16.584 1.00 86.81 85 PHE A N 1
ATOM 611 C CA . PHE A 1 85 ? 2.108 5.159 16.812 1.00 86.81 85 PHE A CA 1
ATOM 612 C C . PHE A 1 85 ? 1.837 6.669 16.845 1.00 86.81 85 PHE A C 1
ATOM 614 O O . PHE A 1 85 ? 2.261 7.372 17.764 1.00 86.81 85 PHE A O 1
ATOM 621 N N . SER A 1 86 ? 1.092 7.165 15.856 1.00 85.38 86 SER A N 1
ATOM 622 C CA . SER A 1 86 ? 0.816 8.597 15.702 1.00 85.38 86 SER A CA 1
ATOM 623 C C . SER A 1 86 ? -0.094 9.138 16.807 1.00 85.38 86 SER A C 1
ATOM 625 O O . SER A 1 86 ? 0.101 10.260 17.275 1.00 85.38 86 SER A O 1
ATOM 627 N N . LEU A 1 87 ? -1.064 8.337 17.254 1.00 82.62 87 LEU A N 1
ATOM 628 C CA . LEU A 1 87 ? -1.959 8.661 18.364 1.00 82.62 87 LEU A CA 1
ATOM 629 C C . LEU A 1 87 ? -1.255 8.556 19.717 1.00 82.62 87 LEU A C 1
ATOM 631 O O . LEU A 1 87 ? -1.444 9.437 20.549 1.00 82.62 87 LEU A O 1
ATOM 635 N N . ALA A 1 88 ? -0.405 7.547 19.937 1.00 81.94 88 ALA A N 1
ATOM 636 C CA . ALA A 1 88 ? 0.367 7.409 21.173 1.00 81.94 88 ALA A CA 1
ATOM 637 C C . ALA A 1 88 ? 1.306 8.604 21.395 1.00 81.94 88 ALA A C 1
ATOM 639 O O . ALA A 1 88 ? 1.438 9.083 22.519 1.00 81.94 88 ALA A O 1
ATOM 640 N N . ALA A 1 89 ? 1.898 9.136 20.321 1.00 77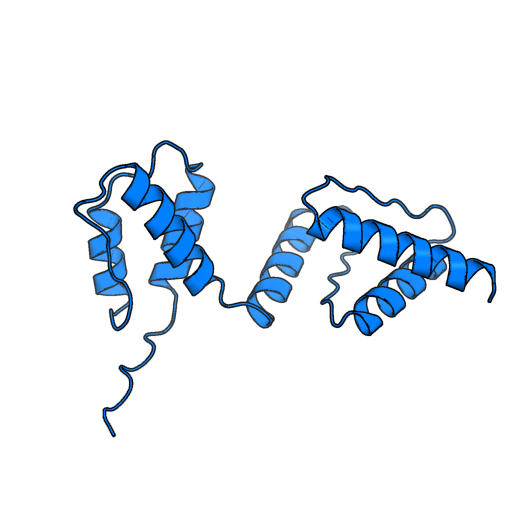.94 89 ALA A N 1
ATOM 641 C CA . ALA A 1 89 ? 2.699 10.356 20.381 1.00 77.94 89 ALA A CA 1
ATOM 642 C C . ALA A 1 89 ? 1.881 11.598 20.793 1.00 77.94 89 ALA A C 1
ATOM 644 O O . ALA A 1 89 ? 2.438 12.528 21.374 1.00 77.94 89 ALA A O 1
ATOM 645 N N . ALA A 1 90 ? 0.577 11.624 20.498 1.00 74.94 90 ALA A N 1
ATOM 646 C CA . ALA A 1 90 ? -0.321 12.725 20.842 1.00 74.94 90 ALA A CA 1
ATOM 647 C C . ALA A 1 90 ? -1.006 12.544 22.212 1.00 74.94 90 ALA A C 1
ATOM 649 O O . ALA A 1 90 ? -1.231 13.523 22.920 1.00 74.94 90 ALA A O 1
ATOM 650 N N . ASN A 1 91 ? -1.343 11.308 22.597 1.00 71.81 91 ASN A N 1
ATOM 651 C CA . ASN A 1 91 ? -2.030 10.976 23.844 1.00 71.81 91 ASN A CA 1
ATOM 652 C C . ASN A 1 91 ? -1.690 9.541 24.314 1.00 71.81 91 ASN A C 1
ATOM 654 O O . ASN A 1 91 ? -2.416 8.593 24.007 1.00 71.81 91 ASN A O 1
ATOM 658 N N . PRO A 1 92 ? -0.630 9.364 25.124 1.00 72.19 92 PRO A N 1
ATOM 659 C CA . PRO A 1 92 ? -0.154 8.043 25.550 1.00 72.19 92 PRO A CA 1
ATOM 660 C C . PRO A 1 92 ? -1.153 7.236 26.394 1.00 72.19 92 PRO A C 1
ATOM 662 O O . PRO A 1 92 ? -0.988 6.032 26.557 1.00 72.19 92 PRO A O 1
ATOM 665 N N . ARG A 1 93 ? -2.170 7.888 26.977 1.00 71.12 93 ARG A N 1
ATOM 666 C CA . ARG A 1 93 ? -3.131 7.249 27.895 1.00 71.12 93 ARG A CA 1
ATOM 667 C C . ARG A 1 93 ? -4.309 6.582 27.183 1.00 71.12 93 ARG A C 1
ATOM 669 O O . ARG A 1 93 ? -5.023 5.815 27.817 1.00 71.12 93 ARG A O 1
ATOM 676 N N . HIS A 1 94 ? -4.518 6.870 25.898 1.00 69.25 94 HIS A N 1
ATOM 677 C CA . HIS A 1 94 ? -5.676 6.396 25.138 1.00 69.25 94 HIS A CA 1
ATOM 678 C C . HIS A 1 94 ? -5.221 5.765 23.827 1.00 69.25 94 HIS A C 1
ATOM 680 O O . HIS A 1 94 ? -5.305 6.370 22.760 1.00 69.25 94 HIS A O 1
ATOM 686 N N . MET A 1 95 ? -4.721 4.534 23.918 1.00 75.69 95 MET A N 1
ATOM 687 C CA . MET A 1 95 ? -4.376 3.751 22.738 1.00 75.69 95 MET A CA 1
ATOM 688 C C . MET A 1 95 ? -5.597 2.951 22.280 1.00 75.69 95 MET A C 1
ATOM 690 O O . MET A 1 95 ? -6.094 2.118 23.043 1.00 75.69 95 MET A O 1
ATOM 694 N N . PRO A 1 96 ? -6.115 3.191 21.065 1.00 78.12 96 PRO A N 1
ATOM 695 C CA . PRO A 1 96 ? -7.197 2.378 20.542 1.00 78.12 96 PRO A CA 1
ATOM 696 C C . PRO A 1 96 ? -6.689 0.963 20.248 1.00 78.12 96 PRO A C 1
ATOM 698 O O . PRO A 1 96 ? -5.599 0.778 19.716 1.00 78.12 96 PRO A O 1
ATOM 701 N N . VAL A 1 97 ? -7.502 -0.034 20.584 1.00 83.94 97 VAL A N 1
ATOM 702 C CA . VAL A 1 97 ? -7.272 -1.440 20.229 1.00 83.94 97 VAL A CA 1
ATOM 703 C C . VAL A 1 97 ? -8.325 -1.817 19.199 1.00 83.94 97 VAL A C 1
ATOM 705 O O . VAL A 1 97 ? -9.512 -1.717 19.511 1.00 83.94 97 VAL A O 1
ATOM 708 N N . PHE A 1 98 ? -7.935 -2.230 17.990 1.00 84.25 98 PHE A N 1
ATOM 709 C CA . PHE A 1 98 ? -8.893 -2.571 16.926 1.00 84.25 98 PHE A CA 1
ATOM 710 C C . PHE A 1 98 ? -9.093 -4.080 16.731 1.00 84.25 98 PHE A C 1
ATOM 712 O O . PHE A 1 98 ? -10.089 -4.494 16.124 1.00 84.25 98 PHE A O 1
ATOM 719 N N . THR A 1 99 ? -8.206 -4.904 17.294 1.00 83.31 99 THR A N 1
ATOM 720 C CA . THR A 1 99 ? -8.294 -6.369 17.272 1.00 83.31 99 THR A CA 1
ATOM 721 C C . THR A 1 99 ? -9.647 -6.866 17.778 1.00 83.31 99 THR A C 1
ATOM 723 O O . THR A 1 99 ? -10.120 -6.461 18.839 1.00 83.31 99 THR A O 1
ATOM 726 N N . GLY A 1 100 ? -10.282 -7.754 17.009 1.00 83.62 100 GLY A N 1
ATOM 727 C CA . GLY A 1 100 ? -11.571 -8.363 17.355 1.00 83.62 100 GLY A CA 1
ATOM 728 C C . GLY A 1 100 ? -12.790 -7.442 17.222 1.00 83.62 100 GLY A C 1
ATOM 729 O O . GLY A 1 100 ? -13.910 -7.913 17.389 1.00 83.62 100 GLY A O 1
ATOM 730 N N . LYS A 1 101 ? -12.607 -6.157 16.890 1.00 88.00 101 LYS A N 1
ATOM 731 C CA . LYS A 1 101 ? -13.718 -5.218 16.691 1.00 88.00 101 LYS A CA 1
ATOM 732 C C . LYS A 1 101 ? -14.349 -5.376 15.317 1.00 88.00 101 LYS A C 1
ATOM 734 O O . LYS A 1 101 ? -13.658 -5.636 14.331 1.00 88.00 101 LYS A O 1
ATOM 739 N N . THR A 1 102 ? -15.653 -5.154 15.251 1.00 91.25 102 THR A N 1
ATOM 740 C CA . THR A 1 102 ? -16.422 -5.026 14.011 1.00 91.25 102 THR A CA 1
ATOM 741 C C . THR A 1 102 ? -16.086 -3.723 13.280 1.00 91.25 102 THR A C 1
ATOM 743 O O . THR A 1 102 ? -15.614 -2.756 13.880 1.00 91.25 102 THR A O 1
ATOM 746 N N . ALA A 1 103 ? -16.386 -3.651 11.980 1.00 90.75 103 ALA A N 1
ATOM 747 C CA . ALA A 1 103 ? -16.201 -2.427 11.193 1.00 90.75 103 ALA A CA 1
ATOM 748 C C . ALA A 1 103 ? -16.932 -1.212 11.803 1.00 90.75 103 ALA A C 1
ATOM 750 O O 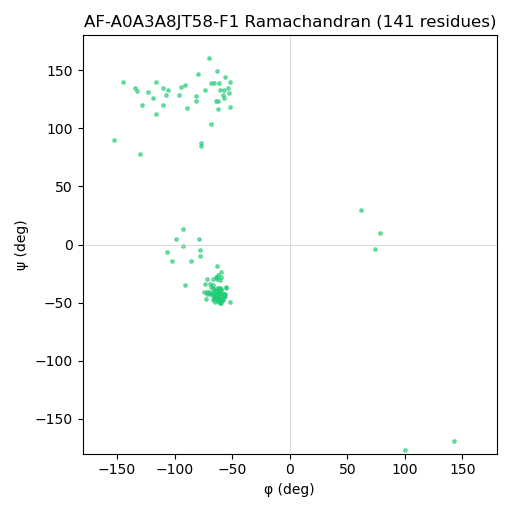. ALA A 1 103 ? -16.405 -0.098 11.795 1.00 90.75 103 ALA A O 1
ATOM 751 N N . HIS A 1 104 ? -18.126 -1.428 12.373 1.00 90.81 104 HIS A N 1
ATOM 752 C CA . HIS A 1 104 ? -18.885 -0.378 13.051 1.00 90.81 104 HIS A CA 1
ATOM 753 C C . HIS A 1 104 ? -18.162 0.131 14.307 1.00 90.81 104 HIS A C 1
ATOM 755 O O . HIS A 1 104 ? -17.946 1.332 14.436 1.00 90.81 104 HIS A O 1
ATOM 761 N N . GLU A 1 105 ? -17.713 -0.763 15.191 1.00 91.38 105 GLU A N 1
ATOM 762 C CA . GLU A 1 105 ? -16.986 -0.377 16.409 1.00 91.38 105 GLU A CA 1
ATOM 763 C C . GLU A 1 105 ? -15.670 0.342 16.099 1.00 91.38 105 GLU A C 1
ATOM 765 O O . GLU A 1 105 ? -15.324 1.314 16.771 1.00 91.38 105 GLU A O 1
ATOM 770 N N . ARG A 1 106 ? -14.938 -0.093 15.065 1.00 92.50 106 ARG A N 1
ATOM 771 C CA . ARG A 1 106 ? -13.716 0.601 14.630 1.00 92.50 106 ARG A CA 1
ATOM 772 C C . ARG A 1 106 ? -14.018 2.006 14.123 1.00 92.50 106 ARG A C 1
ATOM 774 O O . ARG A 1 106 ? -13.272 2.927 14.441 1.00 92.50 106 ARG A O 1
ATOM 781 N N . ARG A 1 107 ? -15.113 2.185 13.375 1.00 92.50 107 ARG A N 1
ATOM 782 C CA . ARG A 1 107 ? -15.557 3.507 12.917 1.00 92.50 107 ARG A CA 1
ATOM 783 C 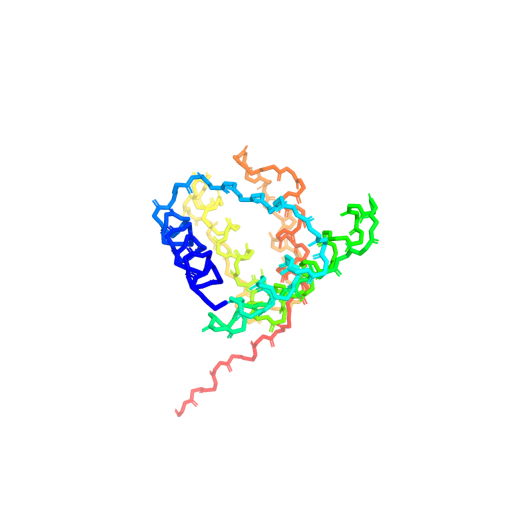C . ARG A 1 107 ? -15.869 4.424 14.097 1.00 92.50 107 ARG A C 1
ATOM 785 O O . ARG A 1 107 ? -15.291 5.500 14.160 1.00 92.50 107 ARG A O 1
ATOM 792 N N . VAL A 1 108 ? -16.674 3.955 15.054 1.00 91.44 108 VAL A N 1
ATOM 793 C CA . VAL A 1 108 ? -17.027 4.716 16.266 1.00 91.44 108 VAL A CA 1
ATOM 794 C C . VAL A 1 108 ? -15.780 5.139 17.047 1.00 91.44 108 VAL A C 1
ATOM 796 O O . VAL A 1 108 ? -15.673 6.292 17.455 1.00 91.44 108 VAL A O 1
ATOM 799 N N . LEU A 1 109 ? -14.806 4.240 17.217 1.00 88.88 109 LEU A N 1
ATOM 800 C CA . LEU A 1 109 ? -13.547 4.579 17.885 1.00 88.88 109 LEU A CA 1
ATOM 801 C C . LEU A 1 109 ? -12.748 5.638 17.130 1.00 88.88 109 LEU A C 1
ATOM 803 O O . LEU A 1 109 ? -12.243 6.566 17.748 1.00 88.88 109 LEU A O 1
ATOM 807 N N . LEU A 1 110 ? -12.627 5.503 15.809 1.00 89.50 110 LEU A N 1
ATOM 808 C CA . LEU A 1 110 ? -11.870 6.446 14.985 1.00 89.50 110 LEU A CA 1
ATOM 809 C C . LEU A 1 110 ? -12.546 7.818 14.889 1.00 89.50 110 LEU A C 1
ATOM 811 O O . LEU A 1 110 ? -11.838 8.817 14.827 1.00 89.50 110 LEU A O 1
ATOM 815 N N . ASP A 1 111 ? -13.879 7.879 14.885 1.00 89.38 111 ASP A N 1
ATOM 816 C CA . ASP A 1 111 ? -14.639 9.138 14.891 1.00 89.38 111 ASP A CA 1
ATOM 817 C C . ASP A 1 111 ? -14.458 9.916 16.204 1.00 89.38 111 ASP A C 1
ATOM 819 O O . ASP A 1 111 ? -14.489 11.145 16.206 1.00 89.38 111 ASP A O 1
ATOM 823 N N . GLY A 1 112 ? -14.225 9.214 17.317 1.00 84.62 112 GLY A N 1
ATOM 824 C CA . GLY A 1 112 ? -13.939 9.825 18.617 1.00 84.62 112 GLY A CA 1
ATOM 825 C C . GLY A 1 112 ? -12.508 10.350 18.780 1.00 84.62 112 GLY A C 1
ATOM 826 O O . GLY A 1 112 ? -12.195 10.938 19.816 1.00 84.62 112 GLY A O 1
ATOM 827 N N . LEU A 1 113 ? -11.625 10.134 17.799 1.00 83.38 113 LEU A N 1
ATOM 828 C CA . LEU A 1 113 ? -10.214 10.505 17.874 1.00 83.38 113 LEU A CA 1
ATOM 829 C C . LEU A 1 113 ? -9.916 11.730 17.010 1.00 83.38 113 LEU A C 1
ATOM 831 O O . LEU A 1 113 ? -10.270 11.795 15.833 1.00 83.38 113 LEU A O 1
ATOM 835 N N . ALA A 1 114 ? -9.185 12.686 17.584 1.00 81.81 114 ALA A N 1
ATOM 836 C CA . ALA A 1 114 ? -8.637 13.790 16.811 1.00 81.81 114 ALA A CA 1
ATOM 837 C C . ALA A 1 114 ? -7.580 13.267 15.812 1.00 81.81 114 ALA A C 1
ATOM 839 O O . ALA A 1 114 ? -6.766 12.414 16.186 1.00 81.81 114 ALA A O 1
ATOM 840 N N . PRO A 1 115 ? -7.547 13.779 14.566 1.00 82.19 115 PRO A N 1
ATOM 841 C CA . PRO A 1 115 ? -6.490 13.458 13.614 1.00 82.19 115 PRO A CA 1
ATOM 842 C C . PRO A 1 115 ? -5.097 13.737 14.206 1.00 82.19 115 PRO A C 1
ATOM 844 O O . PRO A 1 115 ? -4.894 14.801 14.801 1.00 82.19 115 PRO A O 1
ATOM 847 N N . PRO A 1 116 ? -4.114 12.831 14.051 1.00 83.50 116 PRO A N 1
ATOM 848 C CA . PRO A 1 116 ? -2.767 13.074 14.553 1.00 83.50 116 PRO A CA 1
ATOM 849 C C . PRO A 1 116 ? -2.121 14.267 13.835 1.00 83.50 116 PRO A C 1
ATOM 851 O O . PRO A 1 116 ? -1.956 14.242 12.620 1.00 83.50 116 PRO A O 1
ATOM 854 N N . ALA A 1 117 ? -1.680 15.285 14.581 1.00 81.88 117 ALA A N 1
ATOM 855 C CA . ALA A 1 117 ? -1.172 16.543 14.011 1.00 81.88 117 ALA A CA 1
ATOM 856 C C . ALA A 1 117 ? 0.047 16.389 13.076 1.00 81.88 117 ALA A C 1
ATOM 858 O O . ALA A 1 117 ? 0.305 17.253 12.244 1.00 81.88 117 ALA A O 1
ATOM 859 N N . ARG A 1 118 ? 0.823 15.307 13.224 1.00 82.56 118 ARG A N 1
ATOM 860 C CA . ARG A 1 118 ? 2.022 15.032 12.409 1.00 82.56 118 ARG A CA 1
ATOM 861 C C . ARG A 1 118 ? 1.745 14.163 11.184 1.00 82.56 118 ARG A C 1
ATOM 863 O O . ARG A 1 118 ? 2.679 13.856 10.448 1.00 82.56 118 ARG A O 1
ATOM 870 N N . LEU A 1 119 ? 0.502 13.734 10.987 1.00 85.12 119 LEU A N 1
ATOM 871 C CA . LEU A 1 119 ? 0.125 12.871 9.881 1.00 85.12 119 LEU A CA 1
ATOM 872 C C . LEU A 1 119 ? -0.684 13.687 8.861 1.00 85.12 119 LEU A C 1
ATOM 874 O O . LEU A 1 119 ? -1.654 14.335 9.255 1.00 85.12 119 LEU A O 1
ATOM 878 N N . PRO A 1 120 ? -0.328 13.670 7.563 1.00 90.06 120 PRO A N 1
ATOM 879 C CA . PRO A 1 120 ? -1.137 14.325 6.542 1.00 90.06 120 PRO A CA 1
ATOM 880 C C . PRO A 1 120 ? -2.581 13.809 6.552 1.00 90.06 120 PRO A C 1
ATOM 882 O O . PRO A 1 120 ? -2.814 12.614 6.749 1.00 90.06 120 PRO A O 1
ATOM 885 N N . GLU A 1 121 ? -3.545 14.690 6.283 1.00 89.75 121 GLU A N 1
ATOM 886 C CA . GLU A 1 121 ? -4.977 14.360 6.329 1.00 89.75 121 GLU A CA 1
ATOM 887 C C . GLU A 1 121 ? -5.335 13.185 5.408 1.00 89.75 121 GLU A C 1
ATOM 889 O O . GLU A 1 121 ? -6.017 12.252 5.829 1.00 89.75 121 GLU A O 1
ATOM 894 N N . ALA A 1 122 ? -4.803 13.175 4.183 1.00 88.94 122 ALA A N 1
ATOM 895 C CA . ALA A 1 122 ? -5.014 12.088 3.229 1.00 88.94 122 ALA A CA 1
ATOM 896 C C . ALA A 1 122 ? -4.479 10.741 3.748 1.00 88.94 122 ALA A C 1
ATOM 898 O O . ALA A 1 122 ? -5.138 9.711 3.604 1.00 88.94 122 ALA A O 1
ATOM 899 N N . THR A 1 123 ? -3.316 10.745 4.409 1.00 90.00 123 THR A N 1
ATOM 900 C CA . THR A 1 123 ? -2.748 9.545 5.038 1.00 90.00 123 THR A CA 1
ATOM 901 C C . THR A 1 123 ? -3.634 9.070 6.185 1.00 90.00 123 THR A C 1
ATOM 903 O O . THR A 1 123 ? -3.873 7.872 6.318 1.00 90.00 123 THR A O 1
ATOM 906 N N . TRP A 1 124 ? -4.182 9.993 6.984 1.00 91.50 124 TRP A N 1
ATOM 907 C CA . TRP A 1 124 ? -5.078 9.647 8.088 1.00 91.50 124 TRP A CA 1
ATOM 908 C C . TRP A 1 124 ? -6.385 9.047 7.572 1.00 91.50 124 TRP A C 1
ATOM 910 O O . TRP A 1 124 ? -6.813 7.996 8.047 1.00 91.50 124 TRP A O 1
ATOM 920 N N . ALA A 1 125 ? -6.988 9.668 6.557 1.00 92.06 125 ALA A N 1
ATOM 921 C CA . ALA A 1 125 ? -8.191 9.171 5.904 1.00 92.06 125 ALA A CA 1
ATOM 922 C C . ALA A 1 125 ? -7.983 7.764 5.318 1.00 92.06 125 ALA A C 1
ATOM 924 O O . ALA A 1 125 ? -8.826 6.886 5.517 1.00 92.06 125 ALA A O 1
ATOM 925 N N . LEU A 1 126 ? -6.836 7.521 4.672 1.00 90.69 126 LEU A N 1
ATOM 926 C CA . LEU A 1 126 ? -6.472 6.201 4.158 1.00 90.69 126 LEU A CA 1
ATOM 927 C C . LEU A 1 126 ? -6.317 5.171 5.285 1.00 90.69 126 LEU A C 1
ATOM 929 O O . LEU A 1 126 ? -6.901 4.091 5.202 1.00 90.69 126 LEU A O 1
ATOM 933 N N . CYS A 1 127 ? -5.595 5.503 6.361 1.00 91.88 127 CYS A N 1
ATOM 934 C CA . CYS A 1 127 ? -5.459 4.617 7.519 1.00 91.88 127 CYS A CA 1
ATOM 935 C C . CYS A 1 127 ? -6.826 4.246 8.101 1.00 91.88 127 CYS A C 1
ATOM 937 O O . CYS A 1 127 ? -7.095 3.072 8.347 1.00 91.88 127 CYS A O 1
ATOM 939 N N . ARG A 1 128 ? -7.719 5.229 8.266 1.00 93.06 128 ARG A N 1
ATOM 940 C CA . ARG A 1 128 ? -9.083 4.991 8.752 1.00 93.06 128 ARG A CA 1
ATOM 941 C C . ARG A 1 128 ? -9.850 4.037 7.843 1.00 93.06 128 ARG A C 1
ATOM 943 O O . ARG A 1 128 ? -10.467 3.099 8.342 1.00 93.06 128 ARG A O 1
ATOM 950 N N . ALA A 1 129 ? -9.802 4.251 6.529 1.00 92.88 129 ALA A N 1
ATOM 951 C CA . ALA A 1 129 ? -10.476 3.387 5.565 1.00 92.88 129 ALA A CA 1
ATOM 952 C C . ALA A 1 129 ? -9.966 1.937 5.642 1.00 92.88 129 ALA A C 1
ATOM 954 O O . ALA A 1 129 ? -10.774 1.011 5.703 1.00 92.88 129 ALA A O 1
ATOM 955 N N . LEU A 1 130 ? -8.644 1.745 5.723 1.00 92.38 130 LEU A N 1
ATOM 956 C CA . LEU A 1 130 ? -8.013 0.425 5.827 1.00 92.38 130 LEU A CA 1
ATOM 957 C C . LEU A 1 130 ? -8.348 -0.287 7.147 1.00 92.38 130 LEU A C 1
ATOM 959 O O . LEU A 1 130 ? -8.686 -1.467 7.136 1.00 92.38 130 LEU A O 1
ATOM 963 N N . ILE A 1 131 ? -8.319 0.424 8.279 1.00 92.50 131 ILE A N 1
ATOM 964 C CA . ILE A 1 131 ? -8.658 -0.140 9.597 1.00 92.50 131 ILE A CA 1
ATOM 965 C C . ILE A 1 131 ? -10.134 -0.556 9.646 1.00 92.50 131 ILE A C 1
ATOM 967 O O . ILE A 1 131 ? -10.465 -1.637 10.137 1.00 92.50 131 ILE A O 1
ATOM 971 N N . ILE A 1 132 ? -11.040 0.280 9.131 1.00 93.12 132 ILE A N 1
ATOM 972 C CA . ILE A 1 132 ? -12.479 -0.017 9.123 1.00 93.12 132 ILE A CA 1
ATOM 973 C C . ILE A 1 132 ? -12.796 -1.176 8.172 1.00 93.12 132 ILE A C 1
ATOM 975 O O . ILE A 1 132 ? -13.599 -2.036 8.525 1.00 93.12 132 ILE A O 1
ATOM 979 N N . GLY A 1 133 ? -12.172 -1.196 6.992 1.00 88.81 133 GLY A N 1
ATOM 980 C CA . GLY A 1 133 ? -12.404 -2.198 5.950 1.00 88.81 133 GLY A CA 1
ATOM 981 C C . GLY A 1 133 ? -11.733 -3.551 6.193 1.00 88.81 133 GLY A C 1
ATOM 982 O O . GLY A 1 133 ? -12.021 -4.495 5.467 1.00 88.81 133 GLY A O 1
ATOM 983 N N . ARG A 1 134 ? -10.852 -3.665 7.193 1.00 85.69 134 ARG A N 1
ATOM 984 C CA . ARG A 1 134 ? -10.202 -4.931 7.555 1.00 85.69 134 ARG A CA 1
ATOM 985 C C . ARG A 1 134 ? -11.251 -5.965 7.986 1.00 85.69 134 ARG A C 1
ATOM 987 O O . ARG A 1 134 ? -12.157 -5.650 8.759 1.00 85.69 134 ARG A O 1
ATOM 994 N N . ASP A 1 135 ? -11.109 -7.216 7.575 1.00 77.94 135 ASP A N 1
ATOM 995 C CA . ASP A 1 135 ? -11.989 -8.269 8.081 1.00 77.94 135 ASP A CA 1
ATOM 996 C C . ASP A 1 135 ? -11.817 -8.443 9.598 1.00 77.94 135 ASP A C 1
ATOM 998 O O . ASP A 1 135 ? -10.755 -8.183 10.176 1.00 77.94 135 ASP A O 1
ATOM 1002 N N . ALA A 1 136 ? -12.882 -8.835 10.294 1.00 63.28 136 ALA A N 1
ATOM 1003 C CA . ALA A 1 136 ? -12.767 -9.201 11.698 1.00 63.28 136 ALA A CA 1
ATOM 1004 C C . ALA A 1 136 ? -11.955 -10.500 11.793 1.00 63.28 136 ALA A C 1
ATOM 1006 O O . ALA A 1 136 ? -12.462 -11.581 11.506 1.00 63.28 136 ALA A O 1
ATOM 1007 N N . THR A 1 137 ? -10.684 -10.412 12.189 1.00 56.53 137 THR A N 1
ATOM 1008 C CA . THR A 1 137 ? -9.922 -11.602 12.576 1.00 56.53 137 THR A CA 1
ATOM 1009 C C . THR A 1 137 ? -10.607 -12.209 13.794 1.00 56.53 137 THR A C 1
ATOM 1011 O O . THR A 1 137 ? -10.706 -11.544 14.831 1.00 56.53 137 THR A O 1
ATOM 1014 N N . ALA A 1 138 ? -11.115 -13.438 13.658 1.00 44.84 138 ALA A N 1
ATOM 1015 C CA . ALA A 1 138 ? -11.732 -14.162 14.762 1.00 44.84 138 ALA A CA 1
ATOM 1016 C C . ALA A 1 138 ? -10.776 -14.180 15.971 1.00 44.84 138 ALA A C 1
ATOM 1018 O O . ALA A 1 138 ? -9.566 -14.341 15.778 1.00 44.84 138 ALA A O 1
ATOM 1019 N N . PRO A 1 139 ? -11.277 -14.008 17.207 1.00 47.62 139 PRO A N 1
ATOM 1020 C CA . PRO A 1 139 ? -10.436 -14.157 18.385 1.00 47.62 139 PRO A CA 1
ATOM 1021 C C . PRO A 1 139 ? -9.811 -15.556 18.371 1.00 47.62 139 PRO A C 1
ATOM 1023 O O . PRO A 1 139 ? -10.504 -16.543 18.109 1.00 47.62 139 PRO A O 1
ATOM 1026 N N . ALA A 1 140 ? -8.499 -15.637 18.615 1.00 46.06 140 ALA A N 1
ATOM 1027 C CA . ALA A 1 140 ? -7.801 -16.908 18.750 1.00 46.06 140 ALA A CA 1
ATOM 1028 C C . ALA A 1 140 ? -8.545 -17.760 19.788 1.00 46.06 140 ALA A C 1
ATOM 1030 O O . ALA A 1 140 ? -8.715 -17.346 20.936 1.00 46.06 140 ALA A O 1
ATOM 1031 N N . ARG A 1 141 ? -9.050 -18.920 19.359 1.00 29.56 141 ARG A N 1
ATOM 1032 C CA . ARG A 1 141 ? -9.732 -19.863 20.243 1.00 29.56 141 ARG A CA 1
ATOM 1033 C C . ARG A 1 141 ? -8.705 -20.318 21.292 1.00 29.56 141 ARG A C 1
ATOM 1035 O O . ARG A 1 141 ? -7.641 -20.782 20.878 1.00 29.56 141 ARG A O 1
ATOM 1042 N N . PRO A 1 142 ? -8.961 -20.169 22.603 1.00 41.25 142 PRO A N 1
ATOM 1043 C CA . PRO A 1 142 ? -8.087 -20.773 23.599 1.00 41.25 142 PRO A CA 1
ATOM 1044 C C . PRO A 1 142 ? -8.098 -22.292 23.386 1.00 41.25 142 PRO A C 1
ATOM 1046 O O . PRO A 1 142 ? -9.162 -22.869 23.137 1.00 41.25 142 PRO A O 1
ATOM 1049 N N . ALA A 1 143 ? -6.901 -22.882 23.383 1.00 51.97 143 ALA A N 1
ATOM 1050 C CA . ALA A 1 143 ? -6.692 -24.327 23.350 1.00 51.97 143 ALA A CA 1
ATOM 1051 C C . ALA A 1 143 ? -7.197 -24.988 24.638 1.00 51.97 143 ALA A C 1
ATOM 1053 O O . ALA A 1 143 ? -7.144 -24.317 25.697 1.00 51.97 143 ALA A O 1
#

Sequence (143 aa):
MAGDVALLDALDRQARRRKEGIATLSVLEGPADAGDMLWARWAARHGLAVVEVSGEDLNAAALGWARALAAGRDLGADAEALATFSLAAANPRHMPVFTGKTAHERRVLLDGLAPPARLPEATWALCRALIIGRDATAPARPA

Radius of gyration: 20.23 Å; Cα contacts (8 Å, |Δi|>4): 90; chains: 1; bounding box: 47×41×54 Å

Solvent-accessible surface area (backbone atoms only — not comparable to full-atom values): 8738 Å² total; per-residue (Å²): 109,74,67,57,51,56,51,50,51,49,51,51,53,49,53,52,40,44,75,73,70,42,91,76,87,86,82,87,87,76,64,64,73,65,48,52,55,51,51,53,54,52,30,58,77,69,74,46,87,82,73,87,63,90,75,88,56,62,64,63,42,52,50,46,44,52,51,56,49,54,74,78,40,67,56,32,57,53,24,46,52,53,51,45,53,46,38,36,76,74,38,75,90,65,72,84,79,62,82,67,40,50,47,67,57,40,44,57,55,55,72,74,47,80,80,41,92,91,53,57,67,70,58,51,53,49,28,52,51,34,48,30,69,42,77,64,57,72,73,82,75,83,130